Protein AF-A0AAE1JA81-F1 (afdb_monomer_lite)

Foldseek 3Di:
DDDVVVVVVVVVVVVVVVPPPPPDPPDFFEDEDEPPDPDQLLRDQLVRGQEYEYDEWEQDPPPRDTHDPPVCVVCVVCNLVNSCVNPVNHHYHYHYDDCPVQVVCVVVVHHRPPPD

InterPro domains:
  IPR001223 Glycoside hydrolase family 18, catalytic domain [PF00704] (30-96)
  IPR001223 Glycoside hydrolase family 18, catalytic domain [PS51910] (27-116)
  IPR017853 Glycoside hydrolase superfamily [SSF51445] (30-101)

Secondary structure (DSSP, 8-state):
---HHHHHHHHHHHHHHHH----------EEEEETT-SS-GGG--GGG-SEEEEEEEEE-TTT--EE--GGGHHHHHHHHHHHHHH-TT-EEEEEE--SHHHHHHHHTTPPPTT--

Organism: NCBI:txid499986

Sequence (116 aa):
MASPQSFLLFSVFLLYLHFHSSTSQIWIKAGYWDVSSETPIPDINSALFTHLICAFASVNSSTYEISIAKSNQQYFSIFTNIVKRKNPSIVTLLSVWNGQSETAQGILGKKGSFLR

Structure (mmCIF, N/CA/C/O backbone):
data_AF-A0AAE1JA81-F1
#
_entry.id   AF-A0AAE1JA81-F1
#
loop_
_atom_site.group_PDB
_atom_site.id
_atom_site.type_symbol
_atom_site.label_atom_id
_atom_site.label_alt_id
_atom_site.label_comp_id
_atom_site.label_asym_id
_atom_site.label_entity_id
_atom_site.label_seq_id
_atom_site.pdbx_PDB_ins_code
_atom_site.Cartn_x
_atom_site.Cartn_y
_atom_site.Cartn_z
_atom_site.occupancy
_atom_site.B_iso_or_equiv
_atom_site.auth_seq_id
_atom_site.auth_comp_id
_atom_site.auth_asym_id
_atom_site.auth_atom_id
_atom_site.pdbx_PDB_model_num
ATOM 1 N N . MET A 1 1 ? -11.306 1.099 60.975 1.00 62.38 1 MET A N 1
ATOM 2 C CA . MET A 1 1 ? -12.406 1.032 59.986 1.00 62.38 1 MET A CA 1
ATOM 3 C C . MET A 1 1 ? -12.100 2.066 58.914 1.00 62.38 1 MET A C 1
ATOM 5 O O . MET A 1 1 ? -11.953 3.228 59.267 1.00 62.38 1 MET A O 1
ATOM 9 N N . ALA A 1 2 ? -11.870 1.660 57.663 1.00 58.38 2 ALA A N 1
ATOM 10 C CA . ALA A 1 2 ? -11.556 2.609 56.590 1.00 58.38 2 ALA A CA 1
ATOM 11 C C . ALA A 1 2 ? -12.792 3.463 56.259 1.00 58.38 2 ALA A C 1
ATOM 13 O O . ALA A 1 2 ? -13.913 2.951 56.268 1.00 58.38 2 ALA A O 1
ATOM 14 N N . SER A 1 3 ? -12.600 4.764 56.024 1.00 77.38 3 SER A N 1
ATOM 15 C CA . SER A 1 3 ? -13.707 5.684 55.747 1.00 77.38 3 SER A CA 1
ATOM 16 C C . SER A 1 3 ? -14.311 5.413 54.358 1.00 77.38 3 SER A C 1
ATOM 18 O O . SER A 1 3 ? -13.587 5.022 53.437 1.00 77.38 3 SER A O 1
ATOM 20 N N . PRO A 1 4 ? -15.621 5.640 54.155 1.00 78.56 4 PRO A N 1
ATOM 21 C CA . PRO A 1 4 ? -16.288 5.396 52.870 1.00 78.56 4 PRO A CA 1
ATOM 22 C C . PRO A 1 4 ? -15.692 6.202 51.698 1.00 78.56 4 PRO A C 1
ATOM 24 O O . PRO A 1 4 ? -15.730 5.746 50.557 1.00 78.56 4 PRO A O 1
ATOM 27 N N . GLN A 1 5 ? -15.057 7.350 51.967 1.00 85.31 5 GLN A N 1
ATOM 28 C CA . GLN A 1 5 ? -14.296 8.109 50.963 1.00 85.31 5 GLN A CA 1
ATOM 29 C C . GLN A 1 5 ? -13.078 7.344 50.430 1.00 85.31 5 GLN A C 1
ATOM 31 O O . GLN A 1 5 ? -12.790 7.406 49.236 1.00 85.31 5 GLN A O 1
ATOM 36 N N . SER A 1 6 ? -12.378 6.602 51.291 1.00 82.38 6 SER A N 1
ATOM 37 C CA . SER A 1 6 ? -11.208 5.815 50.893 1.00 82.38 6 SER A CA 1
ATOM 38 C C . SER A 1 6 ? -11.602 4.658 49.964 1.00 82.38 6 SER A C 1
ATOM 40 O O . SER A 1 6 ? -10.913 4.403 48.978 1.00 82.38 6 SER A O 1
ATOM 42 N N . PHE A 1 7 ? -12.763 4.035 50.199 1.00 83.94 7 PHE A N 1
ATOM 43 C CA . PHE A 1 7 ? -13.319 3.002 49.315 1.00 83.94 7 PHE A CA 1
ATOM 44 C C . PHE A 1 7 ? -13.736 3.544 47.942 1.00 83.94 7 PHE A C 1
ATOM 46 O O . PHE A 1 7 ? -13.492 2.888 46.931 1.00 83.94 7 PHE A O 1
ATOM 53 N N . LEU A 1 8 ? -14.330 4.741 47.887 1.00 88.25 8 LEU A N 1
ATOM 54 C CA . LEU A 1 8 ? -14.705 5.385 46.623 1.00 88.25 8 LEU A CA 1
ATOM 55 C C . LEU A 1 8 ? -13.477 5.733 45.778 1.00 88.25 8 LEU A C 1
ATOM 57 O O . LEU A 1 8 ? -13.444 5.415 44.593 1.00 88.25 8 LEU A O 1
ATOM 61 N N . LEU A 1 9 ? -12.450 6.326 46.392 1.00 88.44 9 LEU A N 1
ATOM 62 C CA . LEU A 1 9 ? -11.190 6.642 45.713 1.00 88.44 9 LEU A CA 1
ATOM 63 C C . LEU A 1 9 ? -10.506 5.384 45.175 1.00 88.44 9 LEU A C 1
ATOM 65 O O . LEU A 1 9 ? -10.044 5.370 44.036 1.00 88.44 9 LEU A O 1
ATOM 69 N N . PHE A 1 10 ? -10.496 4.312 45.967 1.00 85.00 10 PHE A N 1
ATOM 70 C CA . PHE A 1 10 ? -9.947 3.029 45.548 1.00 85.00 10 PHE A CA 1
ATOM 71 C C . PHE A 1 10 ? -10.740 2.418 44.382 1.00 85.00 10 PHE A C 1
ATOM 73 O O . PHE A 1 10 ? -10.145 1.961 43.412 1.00 85.00 10 PHE A O 1
ATOM 80 N N . SER A 1 11 ? -12.074 2.481 44.419 1.00 84.44 11 SER A N 1
ATOM 81 C CA . SER A 1 11 ? -12.939 2.017 43.325 1.00 84.44 11 SER A CA 1
ATOM 82 C C . SER A 1 11 ? -12.696 2.795 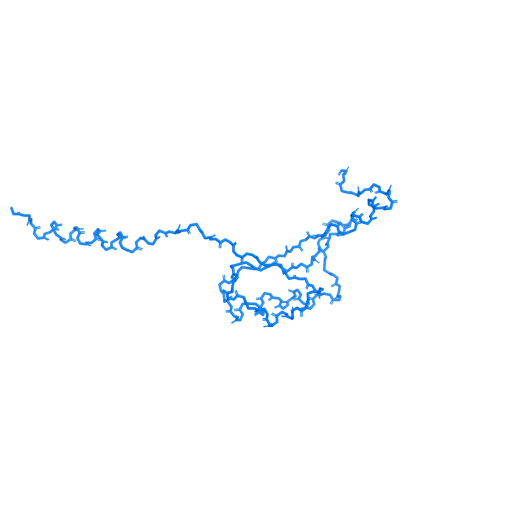42.027 1.00 84.44 11 SER A C 1
ATOM 84 O O . SER A 1 11 ? -12.513 2.195 40.970 1.00 84.44 11 SER A O 1
ATOM 86 N N . VAL A 1 12 ? -12.599 4.126 42.101 1.00 88.50 12 VAL A N 1
ATOM 87 C CA . VAL A 1 12 ? -12.281 4.978 40.942 1.00 88.50 12 VAL A CA 1
ATOM 88 C C . VAL A 1 12 ? -10.892 4.662 40.382 1.00 88.50 12 VAL A C 1
ATOM 90 O O . VAL A 1 12 ? -10.726 4.593 39.167 1.00 88.50 12 VAL A O 1
ATOM 93 N N . PHE A 1 13 ? -9.905 4.411 41.244 1.00 85.19 13 PHE A N 1
ATOM 94 C CA . PHE A 1 13 ? -8.562 4.007 40.830 1.00 85.19 13 PHE A CA 1
ATOM 95 C C . PHE A 1 13 ? -8.551 2.642 40.122 1.00 85.19 13 PHE A C 1
ATOM 97 O O . PHE A 1 13 ? -7.924 2.498 39.074 1.00 85.19 13 PHE A O 1
ATOM 104 N N . LEU A 1 14 ? -9.292 1.656 40.634 1.00 82.50 14 LEU A N 1
ATOM 105 C CA . LEU A 1 14 ? -9.437 0.350 39.984 1.00 82.50 14 LEU A CA 1
ATOM 106 C C . LEU A 1 14 ? -10.171 0.448 38.641 1.00 82.50 14 LEU A C 1
ATOM 108 O O . LEU A 1 14 ? -9.775 -0.208 37.680 1.00 82.50 14 LEU A O 1
ATOM 112 N N . LEU A 1 15 ? -11.200 1.294 38.545 1.00 82.75 15 LEU A N 1
ATOM 113 C CA . LEU A 1 15 ? -11.882 1.585 37.283 1.00 82.75 15 LEU A CA 1
ATOM 114 C C . LEU A 1 15 ? -10.931 2.250 36.282 1.00 82.75 15 LEU A C 1
ATOM 116 O O . LEU A 1 15 ? -10.923 1.875 35.114 1.00 82.75 15 LEU A O 1
ATOM 120 N N . TYR A 1 16 ? -10.083 3.177 36.732 1.00 80.44 16 TYR A N 1
ATOM 121 C CA . TYR A 1 16 ? -9.069 3.807 35.889 1.00 80.44 16 TYR A CA 1
ATOM 122 C C . TYR A 1 16 ? -8.052 2.788 35.358 1.00 80.44 16 TYR A C 1
ATOM 124 O O . TYR A 1 16 ? -7.741 2.797 34.171 1.00 80.44 16 TYR A O 1
ATOM 132 N N . LEU A 1 17 ? -7.597 1.855 36.201 1.00 73.25 17 LEU A N 1
ATOM 133 C CA . LEU A 1 17 ? -6.718 0.756 35.789 1.00 73.25 17 LEU A CA 1
ATOM 134 C C . LEU A 1 17 ? -7.399 -0.216 34.813 1.00 73.25 17 LEU A C 1
ATOM 136 O O . LEU A 1 17 ? -6.756 -0.674 33.875 1.00 73.25 17 LEU A O 1
ATOM 140 N N . HIS A 1 18 ? -8.693 -0.499 34.989 1.00 68.38 18 HIS A N 1
ATOM 141 C CA . HIS A 1 18 ? -9.471 -1.320 34.054 1.00 68.38 18 HIS A CA 1
ATOM 142 C C . HIS A 1 18 ? -9.703 -0.635 32.700 1.00 68.38 18 HIS A C 1
ATOM 144 O O . HIS A 1 18 ? -9.743 -1.312 31.674 1.00 68.38 18 HIS A O 1
ATOM 150 N N . PHE A 1 19 ? -9.852 0.692 32.687 1.00 61.19 19 PHE A N 1
ATOM 151 C CA . PHE A 1 19 ? -9.997 1.486 31.463 1.00 61.19 19 PHE A CA 1
ATOM 152 C C . PHE A 1 19 ? -8.666 1.832 30.799 1.00 61.19 19 PHE A C 1
ATOM 154 O O . PHE A 1 19 ? -8.650 2.197 29.620 1.00 61.19 19 PHE A O 1
ATOM 161 N N . HIS A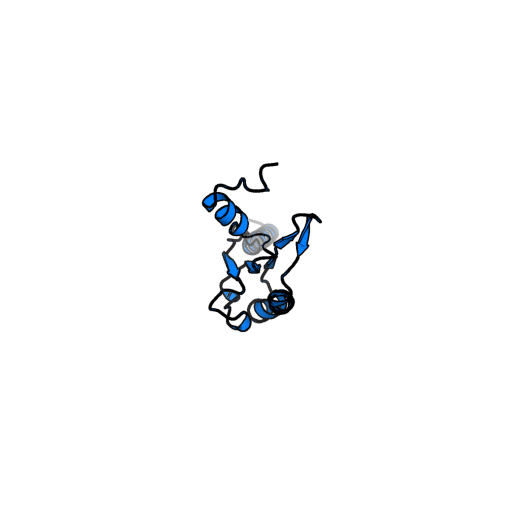 1 20 ? -7.548 1.687 31.510 1.00 58.84 20 HIS A N 1
ATOM 162 C CA . HIS A 1 20 ? -6.222 1.812 30.935 1.00 58.84 20 HIS A CA 1
ATOM 163 C C . HIS A 1 20 ? -5.934 0.578 30.075 1.00 58.84 20 HIS A C 1
ATOM 165 O O . HIS A 1 20 ? -5.272 -0.374 30.485 1.00 58.84 20 HIS A O 1
ATOM 171 N N . SER A 1 21 ? -6.472 0.589 28.855 1.00 56.56 21 SER A N 1
ATOM 172 C CA . SER A 1 21 ? -6.106 -0.362 27.815 1.00 56.56 21 SER A CA 1
ATOM 173 C C . SER A 1 21 ? -4.604 -0.247 27.595 1.00 56.56 21 SER A C 1
ATOM 175 O O . SER A 1 21 ? -4.132 0.716 26.994 1.00 56.56 21 SER A O 1
ATOM 177 N N . SER A 1 22 ? -3.845 -1.218 28.101 1.00 58.53 22 SER A N 1
ATOM 178 C CA . SER A 1 22 ? -2.457 -1.413 27.705 1.00 58.53 22 SER A CA 1
ATOM 179 C C . SER A 1 22 ? -2.446 -1.514 26.187 1.00 58.53 22 SER A C 1
ATOM 181 O O . SER A 1 22 ? -2.955 -2.485 25.622 1.00 58.53 22 SER A O 1
ATOM 183 N N . THR A 1 23 ? -1.920 -0.491 25.517 1.00 60.41 23 THR A N 1
ATOM 184 C CA . THR A 1 23 ? -1.670 -0.528 24.083 1.00 60.41 23 THR A CA 1
ATOM 185 C C . THR A 1 23 ? -0.583 -1.573 23.861 1.00 60.41 23 THR A C 1
ATOM 187 O O . THR A 1 23 ? 0.612 -1.293 23.891 1.00 60.41 23 THR A O 1
ATOM 190 N N . SER A 1 24 ? -1.004 -2.833 23.715 1.00 61.47 24 SER A N 1
ATOM 191 C CA . SER A 1 24 ? -0.161 -3.893 23.170 1.00 61.47 24 SER A CA 1
ATOM 192 C C . SER A 1 24 ? 0.509 -3.334 21.917 1.00 61.47 24 SER A C 1
ATOM 194 O O . SER A 1 24 ? -0.159 -2.628 21.153 1.00 61.47 24 SER A O 1
ATOM 196 N N . GLN A 1 25 ? 1.813 -3.584 21.730 1.00 60.06 25 GLN A N 1
ATOM 197 C CA . GLN A 1 25 ? 2.514 -3.141 20.523 1.00 60.06 25 GLN A CA 1
ATOM 198 C C . GLN A 1 25 ? 1.652 -3.509 19.319 1.00 60.06 25 GLN A C 1
ATOM 200 O O . GLN A 1 25 ? 1.334 -4.681 19.131 1.00 60.06 25 GLN A O 1
ATOM 205 N N . ILE A 1 26 ? 1.181 -2.510 18.570 1.00 71.94 26 ILE A N 1
ATOM 206 C CA . ILE A 1 26 ? 0.228 -2.746 17.489 1.00 71.94 26 ILE A CA 1
ATOM 207 C C . ILE A 1 26 ? 0.987 -3.519 16.415 1.00 71.94 26 ILE A C 1
ATOM 209 O O . ILE A 1 26 ? 1.783 -2.948 15.672 1.00 71.94 26 ILE A O 1
ATOM 213 N N . TRP A 1 27 ? 0.777 -4.833 16.369 1.00 85.94 27 TRP A N 1
ATOM 214 C CA . TRP A 1 27 ? 1.414 -5.697 15.387 1.00 85.94 27 TRP A CA 1
ATOM 215 C C . TRP A 1 27 ? 1.031 -5.212 13.991 1.00 85.94 27 TRP A C 1
ATOM 217 O O . TRP A 1 27 ? -0.150 -5.146 13.631 1.00 85.94 27 TRP A O 1
ATOM 227 N N . ILE A 1 28 ? 2.039 -4.867 13.194 1.00 93.44 28 ILE A N 1
ATOM 228 C CA . ILE A 1 28 ? 1.827 -4.487 11.804 1.00 93.44 28 ILE A CA 1
ATOM 229 C C . ILE A 1 28 ? 1.613 -5.767 10.998 1.00 93.44 28 ILE A C 1
ATOM 231 O O . ILE A 1 28 ? 2.522 -6.575 10.832 1.00 93.44 28 ILE A O 1
ATOM 235 N N . LYS A 1 29 ? 0.397 -5.940 10.481 1.00 95.50 29 LYS A N 1
ATOM 236 C CA . LYS A 1 29 ? 0.050 -6.977 9.509 1.00 95.50 29 LYS A CA 1
ATOM 237 C C . LYS A 1 29 ? 0.012 -6.303 8.147 1.00 95.50 29 LYS A C 1
ATOM 239 O O . LYS A 1 29 ? -1.023 -5.749 7.770 1.00 95.50 29 LYS A O 1
ATOM 244 N N . ALA A 1 30 ? 1.161 -6.262 7.479 1.00 96.38 30 ALA A N 1
ATOM 245 C CA . ALA A 1 30 ? 1.312 -5.633 6.174 1.00 96.38 30 ALA A CA 1
ATOM 246 C C . ALA A 1 30 ? 1.169 -6.658 5.043 1.00 96.38 30 ALA A C 1
ATOM 248 O O . ALA A 1 30 ? 1.685 -7.768 5.142 1.00 96.38 30 ALA A O 1
ATOM 249 N N . GLY A 1 31 ? 0.493 -6.269 3.965 1.00 96.06 31 GLY A N 1
ATOM 250 C CA . GLY A 1 31 ? 0.437 -7.027 2.716 1.00 96.06 31 GLY A CA 1
ATOM 251 C C . GLY A 1 31 ? 0.829 -6.155 1.528 1.00 96.06 31 GLY A C 1
ATOM 252 O O . GLY A 1 31 ? 0.511 -4.965 1.506 1.00 96.06 31 GLY A O 1
ATOM 253 N N . TYR A 1 32 ? 1.507 -6.744 0.546 1.00 95.69 32 TYR A N 1
ATOM 254 C CA . TYR A 1 32 ? 1.793 -6.103 -0.735 1.00 95.69 32 TYR A CA 1
ATOM 255 C C . TYR A 1 32 ? 0.734 -6.483 -1.762 1.00 95.69 32 TYR A C 1
ATOM 257 O O . TYR A 1 32 ? 0.310 -7.636 -1.831 1.00 95.69 32 TYR A O 1
ATOM 265 N N . TRP A 1 33 ? 0.348 -5.516 -2.582 1.00 96.88 33 TRP A N 1
ATOM 266 C CA . TRP A 1 33 ? -0.458 -5.739 -3.768 1.00 96.88 33 TRP A CA 1
ATOM 267 C C . TRP A 1 33 ? 0.213 -5.059 -4.958 1.00 96.88 33 TRP A C 1
ATOM 269 O O . TRP A 1 33 ? 0.513 -3.869 -4.897 1.00 96.88 33 TRP A O 1
ATOM 279 N N . ASP A 1 34 ? 0.447 -5.821 -6.020 1.00 92.75 34 ASP A N 1
ATOM 280 C CA . ASP A 1 34 ? 0.962 -5.340 -7.303 1.00 92.75 34 ASP A CA 1
ATOM 281 C C . ASP A 1 34 ? -0.054 -5.651 -8.407 1.00 92.75 34 ASP A C 1
ATOM 283 O O . ASP A 1 34 ? -0.870 -6.560 -8.269 1.00 92.75 34 ASP A O 1
ATOM 287 N N . VAL A 1 35 ? 0.016 -4.922 -9.518 1.00 89.12 35 VAL A N 1
ATOM 288 C CA . VAL A 1 35 ? -0.850 -5.108 -10.694 1.00 89.12 35 VAL A CA 1
ATOM 289 C C . VAL A 1 35 ? -0.718 -6.517 -11.282 1.00 89.12 35 VAL A C 1
ATOM 291 O O . VAL A 1 35 ? -1.663 -7.024 -11.879 1.00 89.12 35 VAL A O 1
ATOM 294 N N . SER A 1 36 ? 0.423 -7.171 -11.067 1.00 88.75 36 SER A N 1
ATOM 295 C CA . SER A 1 36 ? 0.673 -8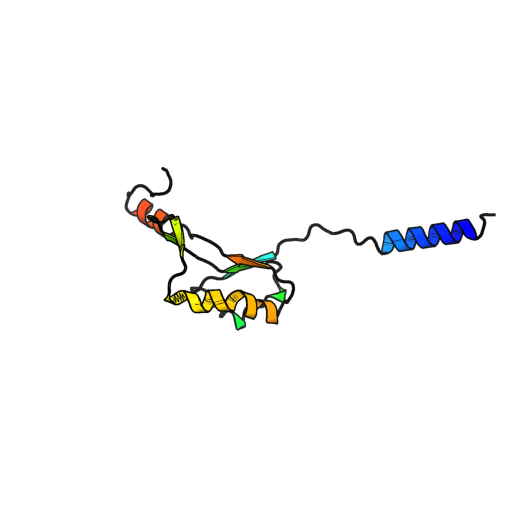.564 -11.454 1.00 88.75 36 SER A CA 1
ATOM 296 C C . SER A 1 36 ? -0.014 -9.593 -10.538 1.00 88.75 36 SER A C 1
ATOM 298 O O . SER A 1 36 ? 0.092 -10.791 -10.784 1.00 88.75 36 SER A O 1
ATOM 300 N N . SER A 1 37 ? -0.661 -9.158 -9.451 1.00 88.62 37 SER A N 1
ATOM 301 C CA . SER A 1 37 ? -1.325 -10.045 -8.493 1.00 88.62 37 SER A CA 1
ATOM 302 C 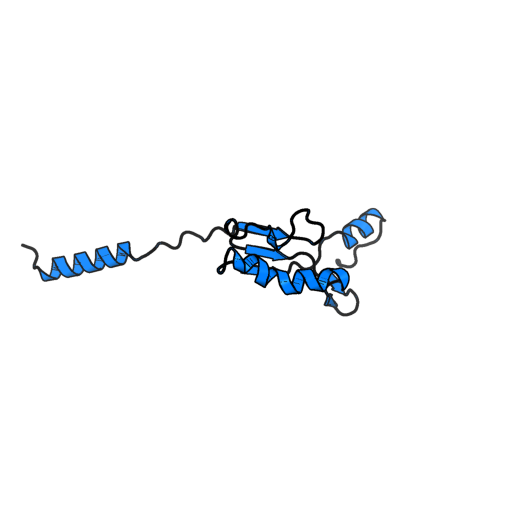C . SER A 1 37 ? -2.542 -10.730 -9.111 1.00 88.62 37 SER A C 1
ATOM 304 O O . SER A 1 37 ? -3.373 -10.094 -9.754 1.00 88.62 37 SER A O 1
ATOM 306 N N . GLU A 1 38 ? -2.703 -12.020 -8.820 1.00 89.94 38 GLU A N 1
ATOM 307 C CA . GLU A 1 38 ? -3.882 -12.805 -9.207 1.00 89.94 38 GLU A CA 1
ATOM 308 C C . GLU A 1 38 ? -5.164 -12.363 -8.479 1.00 89.94 38 GLU A C 1
ATOM 310 O O . GLU A 1 38 ? -6.261 -12.752 -8.870 1.00 89.94 38 GLU A O 1
ATOM 315 N N . THR A 1 39 ? -5.048 -11.561 -7.412 1.00 92.00 39 THR A N 1
ATOM 316 C CA . THR A 1 39 ? -6.193 -11.088 -6.623 1.00 92.00 39 THR A CA 1
ATOM 317 C C . THR A 1 39 ? -6.592 -9.669 -7.038 1.00 92.00 39 THR A C 1
ATOM 319 O O . THR A 1 39 ? -5.833 -8.725 -6.789 1.00 92.00 39 THR A O 1
ATOM 322 N N . PRO A 1 40 ? -7.796 -9.460 -7.601 1.00 94.31 40 PRO A N 1
ATOM 323 C CA . PRO A 1 40 ? -8.320 -8.125 -7.868 1.00 94.31 40 PRO A CA 1
ATOM 324 C C . PRO A 1 40 ? -8.466 -7.295 -6.583 1.00 94.31 40 PRO A C 1
ATOM 326 O O . PRO A 1 40 ? -8.836 -7.818 -5.532 1.00 94.31 40 PRO A O 1
ATOM 329 N N . ILE A 1 41 ? -8.255 -5.974 -6.663 1.00 96.31 41 ILE A N 1
ATOM 330 C CA . ILE A 1 41 ? -8.347 -5.064 -5.498 1.00 96.31 41 ILE A CA 1
ATOM 331 C C . ILE A 1 41 ? -9.664 -5.227 -4.705 1.00 96.31 41 ILE A C 1
ATOM 333 O O . ILE A 1 41 ? -9.604 -5.274 -3.474 1.00 96.31 41 ILE A O 1
ATOM 337 N N . PRO A 1 42 ? -10.855 -5.333 -5.340 1.00 96.12 42 PRO A N 1
ATOM 338 C CA . PRO A 1 42 ? -12.114 -5.511 -4.610 1.00 96.12 42 PRO A CA 1
ATOM 339 C C . PRO A 1 42 ? -12.181 -6.795 -3.781 1.00 96.12 42 PRO A C 1
ATOM 341 O O . PRO A 1 42 ? -12.874 -6.830 -2.759 1.00 96.12 42 PRO A O 1
ATOM 344 N N . ASP A 1 43 ? -11.441 -7.827 -4.177 1.00 96.69 43 ASP A N 1
ATOM 345 C CA . ASP A 1 43 ? -11.492 -9.148 -3.558 1.00 96.69 43 ASP A CA 1
ATOM 346 C C . ASP A 1 43 ? -10.556 -9.258 -2.352 1.00 96.69 43 ASP A C 1
ATOM 348 O O . ASP A 1 43 ? -10.785 -10.095 -1.477 1.00 96.69 43 ASP A O 1
ATOM 352 N N . ILE A 1 44 ? -9.599 -8.333 -2.207 1.00 97.12 44 ILE A N 1
ATOM 353 C CA . ILE A 1 44 ? -8.706 -8.253 -1.047 1.00 97.12 44 ILE A CA 1
ATOM 354 C C . ILE A 1 44 ? -9.528 -8.193 0.248 1.00 97.12 44 ILE A C 1
ATOM 356 O O . ILE A 1 44 ? -10.333 -7.282 0.470 1.00 97.12 44 ILE A O 1
ATOM 360 N N . ASN A 1 45 ? -9.306 -9.156 1.143 1.00 97.12 45 ASN A N 1
ATOM 361 C CA . ASN A 1 45 ? -9.874 -9.128 2.486 1.00 97.12 45 ASN A CA 1
ATOM 362 C C . ASN A 1 45 ? -9.025 -8.232 3.402 1.00 97.12 45 ASN A C 1
ATOM 364 O O . ASN A 1 45 ? -8.176 -8.704 4.160 1.00 97.12 45 ASN A O 1
ATOM 368 N N . SER A 1 46 ? -9.250 -6.918 3.327 1.00 97.44 46 SER A N 1
ATOM 369 C CA . SER A 1 46 ? -8.479 -5.925 4.085 1.00 97.44 46 SER A CA 1
ATOM 370 C C . SER A 1 46 ? -8.667 -6.010 5.607 1.00 97.44 46 SER A C 1
ATOM 372 O O . SER A 1 46 ? -7.862 -5.443 6.341 1.00 97.44 46 SER A O 1
ATOM 374 N N . ALA A 1 47 ? -9.655 -6.759 6.110 1.00 96.31 47 ALA A N 1
ATOM 375 C CA . ALA A 1 47 ? -9.824 -7.003 7.546 1.00 96.31 47 ALA A CA 1
ATOM 376 C C . ALA A 1 47 ? -8.682 -7.841 8.157 1.00 96.31 47 ALA A C 1
ATOM 378 O O . ALA A 1 47 ? -8.481 -7.826 9.370 1.00 96.31 47 ALA A O 1
ATOM 379 N N . LEU A 1 48 ? -7.911 -8.555 7.329 1.00 96.44 48 LEU A N 1
ATOM 380 C CA . LEU A 1 48 ? -6.763 -9.353 7.774 1.00 96.44 48 LEU A CA 1
ATOM 381 C C . LEU A 1 48 ? -5.499 -8.512 8.018 1.00 96.44 48 LEU A C 1
ATOM 383 O O . LEU A 1 48 ? -4.542 -8.998 8.624 1.00 96.44 48 LEU A O 1
ATOM 387 N N . PHE A 1 49 ? -5.494 -7.257 7.568 1.00 97.25 49 PHE A N 1
ATOM 388 C CA . PHE A 1 49 ? -4.316 -6.399 7.526 1.00 97.25 49 PHE A CA 1
ATOM 389 C C . PHE A 1 49 ? -4.521 -5.127 8.346 1.00 97.25 49 PHE A C 1
ATOM 391 O O . PHE A 1 49 ? -5.625 -4.594 8.444 1.00 97.25 49 PHE A O 1
ATOM 398 N N . THR A 1 50 ? -3.429 -4.603 8.898 1.00 97.00 50 THR A N 1
ATOM 399 C CA . THR A 1 50 ? -3.392 -3.231 9.426 1.00 97.00 50 THR A CA 1
ATOM 400 C C . THR A 1 50 ? -2.837 -2.258 8.390 1.00 97.00 50 THR A C 1
ATOM 402 O O . THR A 1 50 ? -3.214 -1.087 8.392 1.00 97.00 50 THR A O 1
ATOM 405 N N . HIS A 1 51 ? -1.983 -2.749 7.485 1.00 98.00 51 HIS A N 1
ATOM 406 C CA . HIS A 1 51 ? -1.379 -1.974 6.408 1.00 98.00 51 HIS A CA 1
ATOM 407 C C . HIS A 1 51 ? -1.481 -2.727 5.079 1.00 98.00 51 HIS A C 1
ATOM 409 O O . HIS A 1 51 ? -1.235 -3.930 5.014 1.00 98.00 51 HIS A O 1
ATOM 415 N N . LEU A 1 52 ? -1.792 -2.017 4.000 1.00 98.19 52 LEU A N 1
ATOM 416 C CA . LEU A 1 52 ? -1.679 -2.545 2.642 1.00 98.19 52 LEU A CA 1
ATOM 417 C C . LEU A 1 52 ? -0.818 -1.622 1.788 1.00 98.19 52 LEU A C 1
ATOM 419 O O . LEU A 1 52 ? -0.961 -0.402 1.822 1.00 98.19 52 LEU A O 1
ATOM 423 N N . ILE A 1 53 ? 0.086 -2.217 1.024 1.00 97.75 53 ILE A N 1
ATOM 424 C CA . ILE A 1 53 ? 1.109 -1.511 0.266 1.00 97.75 53 ILE A CA 1
ATOM 425 C C . ILE A 1 53 ? 0.818 -1.720 -1.220 1.00 97.75 53 ILE A C 1
ATOM 427 O O . ILE A 1 53 ? 0.897 -2.843 -1.712 1.00 97.75 53 ILE A O 1
ATOM 431 N N . CYS A 1 54 ? 0.466 -0.644 -1.924 1.00 97.12 54 CYS A N 1
ATOM 432 C CA . CYS A 1 54 ? 0.254 -0.655 -3.369 1.00 97.12 54 CYS A CA 1
ATOM 433 C C . CYS A 1 54 ? 1.603 -0.500 -4.071 1.00 97.12 54 CYS A C 1
ATOM 435 O O . CYS A 1 54 ? 2.315 0.483 -3.852 1.00 97.12 54 CYS A O 1
ATOM 437 N N . ALA A 1 55 ? 1.952 -1.469 -4.900 1.00 93.94 55 ALA A N 1
ATOM 438 C CA . ALA A 1 55 ? 3.257 -1.619 -5.512 1.00 93.94 55 ALA A CA 1
ATOM 439 C C . ALA A 1 55 ? 3.124 -1.723 -7.045 1.00 93.94 55 ALA A C 1
ATOM 441 O O . ALA A 1 55 ? 2.090 -2.150 -7.541 1.00 93.94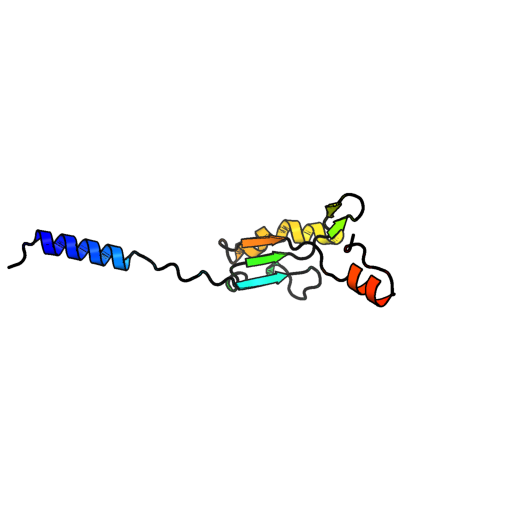 55 ALA A O 1
ATOM 442 N N . PHE A 1 56 ? 4.085 -1.283 -7.858 1.00 92.69 56 PHE A N 1
ATOM 443 C CA . PHE A 1 56 ? 5.186 -0.363 -7.548 1.00 92.69 56 PHE A CA 1
ATOM 444 C C . PHE A 1 56 ? 5.054 0.925 -8.372 1.00 92.69 56 PHE A C 1
ATOM 446 O O . PHE A 1 56 ? 4.796 0.884 -9.575 1.00 92.69 56 PHE A O 1
ATOM 453 N N . ALA A 1 57 ? 5.273 2.077 -7.741 1.00 93.06 57 ALA A N 1
ATOM 454 C CA . ALA A 1 57 ? 5.611 3.297 -8.466 1.00 93.06 57 ALA A CA 1
ATOM 455 C C . ALA A 1 57 ? 7.080 3.242 -8.914 1.00 93.06 57 ALA A C 1
ATOM 457 O O . ALA A 1 57 ? 7.902 2.557 -8.314 1.00 93.06 57 ALA A O 1
ATOM 458 N N . SER A 1 58 ? 7.421 3.963 -9.972 1.00 90.44 58 SER A N 1
ATOM 459 C CA . SER A 1 58 ? 8.778 4.057 -10.514 1.00 90.44 58 SER A CA 1
ATOM 460 C C . SER A 1 58 ? 9.387 5.420 -10.204 1.00 90.44 58 SER A C 1
ATOM 462 O O . SER A 1 58 ? 8.663 6.398 -10.048 1.00 90.44 58 SER A O 1
ATOM 464 N N . VAL A 1 59 ? 10.715 5.506 -10.165 1.00 88.31 59 VAL A N 1
ATOM 465 C CA . VAL A 1 59 ? 11.435 6.788 -10.131 1.00 88.31 59 VAL A CA 1
ATOM 466 C C . VAL A 1 59 ? 12.030 7.027 -11.509 1.00 88.31 59 VAL A C 1
ATOM 468 O O . VAL A 1 59 ? 12.708 6.156 -12.053 1.00 88.31 59 VAL A O 1
ATOM 471 N N . ASN A 1 60 ? 11.766 8.192 -12.091 1.00 84.88 60 ASN A N 1
ATOM 472 C CA . ASN A 1 60 ? 12.400 8.589 -13.338 1.00 84.88 60 ASN A CA 1
ATOM 473 C C . ASN A 1 60 ? 13.892 8.860 -13.082 1.00 84.88 60 ASN A C 1
ATOM 475 O O . ASN A 1 60 ? 14.234 9.705 -12.262 1.00 84.88 60 ASN A O 1
ATOM 479 N N . SER A 1 61 ? 14.787 8.172 -13.792 1.00 81.25 61 SER A N 1
ATOM 480 C CA . SER A 1 61 ? 16.237 8.291 -13.577 1.00 81.25 61 SER A CA 1
ATOM 481 C C . SER A 1 61 ? 16.833 9.643 -13.984 1.00 81.25 61 SER A C 1
ATOM 483 O O . SER A 1 61 ? 17.970 9.930 -13.627 1.00 81.25 61 SER A O 1
ATOM 485 N N . SER A 1 62 ? 16.110 10.445 -14.767 1.00 86.75 62 SER A N 1
ATOM 486 C CA . SER A 1 62 ? 16.560 11.755 -15.248 1.00 86.75 62 SER A CA 1
ATOM 487 C C . SER A 1 62 ? 15.956 12.909 -14.452 1.00 86.75 62 SER A C 1
ATOM 489 O O . SER A 1 62 ? 16.660 13.873 -14.174 1.00 86.75 62 SER A O 1
ATOM 491 N N . THR A 1 63 ? 14.671 12.827 -14.091 1.00 90.75 63 THR A N 1
ATOM 492 C CA . THR A 1 63 ? 13.979 13.893 -13.341 1.00 90.75 63 THR A CA 1
ATOM 493 C C . THR A 1 63 ? 13.927 13.641 -11.836 1.00 90.75 63 THR A C 1
ATOM 495 O O . THR A 1 63 ? 13.628 14.562 -11.086 1.00 90.75 63 THR A O 1
ATOM 498 N N . TYR A 1 64 ? 14.228 12.417 -11.384 1.00 87.50 64 TYR A N 1
ATOM 499 C CA . TYR A 1 64 ? 14.102 11.964 -9.990 1.00 87.50 64 TYR A CA 1
ATOM 500 C C . TYR A 1 64 ? 12.675 12.043 -9.428 1.00 87.50 64 TYR A C 1
ATOM 502 O O . TYR A 1 64 ? 12.459 11.947 -8.221 1.00 87.50 64 TYR A O 1
ATOM 510 N N . GLU A 1 65 ? 11.683 12.168 -10.307 1.00 92.75 65 GLU A N 1
ATOM 511 C CA . GLU A 1 65 ? 10.276 12.212 -9.931 1.00 92.75 65 GLU A CA 1
ATOM 512 C C . GLU A 1 65 ? 9.684 10.807 -9.807 1.00 92.75 65 GLU A C 1
ATOM 514 O O . GLU A 1 65 ? 10.006 9.891 -10.573 1.00 92.75 65 GLU A O 1
ATOM 519 N N . ILE A 1 66 ? 8.756 10.655 -8.862 1.00 92.06 66 ILE A N 1
ATOM 520 C CA . ILE A 1 66 ? 7.941 9.450 -8.733 1.00 92.06 66 ILE A CA 1
ATOM 521 C C . ILE A 1 66 ? 6.878 9.467 -9.831 1.00 92.06 66 ILE A C 1
ATOM 523 O O . ILE A 1 66 ? 6.143 10.437 -10.001 1.00 92.06 66 ILE A O 1
ATOM 527 N N . SER A 1 67 ? 6.768 8.364 -10.558 1.00 91.25 67 SER A N 1
ATOM 528 C CA . SER A 1 67 ? 5.812 8.176 -11.641 1.00 91.25 67 SER A CA 1
ATOM 529 C C . SER A 1 67 ? 5.111 6.829 -11.517 1.00 91.25 67 SER A C 1
ATOM 531 O O . SER A 1 67 ? 5.663 5.849 -11.019 1.00 91.25 67 SER A O 1
ATOM 533 N N . ILE A 1 68 ? 3.868 6.772 -11.980 1.00 92.06 68 ILE A N 1
ATOM 534 C CA . ILE A 1 68 ? 3.103 5.532 -12.110 1.00 92.06 68 ILE A CA 1
ATOM 535 C C . ILE A 1 68 ? 2.874 5.327 -13.603 1.00 92.06 68 ILE A C 1
ATOM 537 O O . ILE A 1 68 ? 2.508 6.267 -14.311 1.00 92.06 68 ILE A O 1
ATOM 541 N N . ALA A 1 69 ? 3.106 4.109 -14.097 1.00 90.19 69 ALA A N 1
ATOM 542 C CA . ALA A 1 69 ? 2.832 3.784 -15.492 1.00 90.19 69 ALA A CA 1
ATOM 543 C C . ALA A 1 69 ? 1.363 4.091 -15.822 1.00 90.19 69 ALA A C 1
ATOM 545 O O . ALA A 1 69 ? 0.470 3.751 -15.045 1.00 90.19 69 ALA A O 1
ATOM 546 N N . LYS A 1 70 ? 1.094 4.701 -16.984 1.00 92.25 70 LYS A N 1
ATOM 547 C CA . LYS A 1 70 ? -0.278 5.069 -17.387 1.00 92.25 70 LYS A CA 1
ATOM 548 C C . LYS A 1 70 ? -1.243 3.879 -17.348 1.00 92.25 70 LYS A C 1
ATOM 550 O O . LYS A 1 70 ? -2.377 4.041 -16.916 1.00 92.25 70 LYS A O 1
ATOM 555 N N . SER A 1 71 ? -0.774 2.686 -17.724 1.00 92.44 71 SER A N 1
ATOM 556 C CA . SER A 1 71 ? -1.539 1.431 -17.644 1.00 92.44 71 SER A CA 1
ATOM 557 C C . SER A 1 71 ? -1.994 1.081 -16.225 1.00 92.44 71 SER A C 1
ATOM 559 O O . SER A 1 71 ? -3.000 0.401 -16.052 1.00 92.44 71 SER A O 1
ATOM 561 N N . ASN A 1 72 ? -1.272 1.558 -15.209 1.00 93.44 72 ASN A N 1
ATOM 562 C CA . ASN A 1 72 ? -1.476 1.192 -13.812 1.00 93.44 72 ASN A CA 1
ATOM 563 C C . ASN A 1 72 ? -2.181 2.302 -13.015 1.00 93.44 72 ASN A C 1
ATOM 565 O O . ASN A 1 72 ? -2.635 2.069 -11.896 1.00 93.44 72 ASN A O 1
ATOM 569 N N . GLN A 1 73 ? -2.312 3.505 -13.584 1.00 93.88 73 GLN A N 1
ATOM 570 C CA . GLN A 1 73 ? -2.810 4.695 -12.890 1.00 93.88 73 GLN A CA 1
ATOM 571 C C . GLN A 1 73 ? -4.216 4.505 -12.299 1.00 93.88 73 GLN A C 1
ATOM 573 O O . GLN A 1 73 ? -4.482 4.977 -11.194 1.00 93.88 73 GLN A O 1
ATOM 578 N N . GLN A 1 74 ? -5.100 3.782 -12.997 1.00 95.38 74 GLN A N 1
ATOM 579 C CA . GLN A 1 74 ? -6.447 3.492 -12.502 1.00 95.38 74 GLN A CA 1
ATOM 580 C C . GLN A 1 74 ? -6.426 2.621 -11.240 1.00 95.38 74 GLN A C 1
ATOM 582 O O . GLN A 1 74 ? -7.184 2.884 -10.314 1.00 95.38 74 GLN A O 1
ATOM 587 N N . TYR A 1 75 ? -5.557 1.610 -11.169 1.00 95.56 75 TYR A N 1
ATOM 588 C CA . TYR A 1 75 ? -5.467 0.741 -9.994 1.00 95.56 75 TYR A CA 1
ATOM 589 C C . TYR A 1 75 ? -5.004 1.520 -8.763 1.00 95.56 75 TYR A C 1
ATOM 591 O O . TYR A 1 75 ? -5.605 1.413 -7.697 1.00 95.56 75 TYR A O 1
ATOM 599 N N . PHE A 1 76 ? -3.990 2.367 -8.933 1.00 95.94 76 PHE A N 1
ATOM 600 C CA . PHE A 1 76 ? -3.421 3.162 -7.847 1.00 95.94 76 PHE A CA 1
ATOM 601 C C . PHE A 1 76 ? -4.406 4.227 -7.350 1.00 95.94 76 PHE A C 1
ATOM 603 O O . PHE A 1 76 ? -4.493 4.459 -6.147 1.00 95.94 76 PHE A O 1
ATOM 610 N N . SER A 1 77 ? -5.190 4.841 -8.247 1.00 96.31 77 SER A N 1
ATOM 611 C CA . SER A 1 77 ? -6.168 5.866 -7.861 1.00 96.31 77 SER A CA 1
ATOM 612 C C . SER A 1 77 ? -7.352 5.301 -7.071 1.00 96.31 77 SER A C 1
ATOM 614 O O . SER A 1 77 ? -7.895 5.992 -6.208 1.00 96.31 77 SER A O 1
ATOM 616 N N . ILE A 1 78 ? -7.745 4.047 -7.323 1.00 97.19 78 ILE A N 1
ATOM 617 C CA . ILE A 1 78 ? -8.870 3.411 -6.623 1.00 97.19 78 ILE A CA 1
ATOM 618 C C . ILE A 1 78 ? -8.444 2.599 -5.397 1.00 97.19 78 ILE A C 1
ATOM 620 O O . ILE A 1 78 ? -9.282 2.374 -4.523 1.00 97.19 78 ILE A O 1
ATOM 624 N N . PHE A 1 79 ? -7.178 2.173 -5.308 1.00 98.12 79 PHE A N 1
ATOM 625 C CA . PHE A 1 79 ? -6.691 1.201 -4.323 1.00 98.12 79 PHE A CA 1
ATOM 626 C C . PHE A 1 79 ? -7.165 1.497 -2.898 1.00 98.12 79 PHE A C 1
ATOM 628 O O . PHE A 1 79 ? -7.900 0.703 -2.309 1.00 98.12 79 PHE A O 1
ATOM 635 N N . THR A 1 80 ? -6.820 2.677 -2.374 1.00 98.25 80 THR A N 1
ATOM 636 C CA . THR A 1 80 ? -7.154 3.082 -1.004 1.00 98.25 80 THR A CA 1
ATOM 637 C C . THR A 1 80 ? -8.654 3.104 -0.750 1.00 98.25 80 THR A C 1
ATOM 639 O O . THR A 1 80 ? -9.111 2.598 0.274 1.00 98.25 80 THR A O 1
ATOM 642 N N . ASN A 1 81 ? -9.436 3.643 -1.686 1.00 98.31 81 ASN A N 1
ATOM 643 C CA . ASN A 1 81 ? -10.887 3.706 -1.540 1.00 98.31 81 ASN A CA 1
ATOM 644 C C . ASN A 1 81 ? -11.520 2.315 -1.518 1.00 98.31 81 ASN A C 1
ATOM 646 O O . ASN A 1 81 ? -12.453 2.092 -0.753 1.00 98.31 81 ASN A O 1
ATOM 650 N N . ILE A 1 82 ? -11.025 1.378 -2.329 1.00 98.12 82 ILE A N 1
ATOM 651 C CA . ILE A 1 82 ? -11.569 0.020 -2.384 1.00 98.12 82 ILE A CA 1
ATOM 652 C C . ILE A 1 82 ? -11.236 -0.762 -1.113 1.00 98.12 82 ILE A C 1
ATOM 654 O O . ILE A 1 82 ? -12.147 -1.304 -0.487 1.00 98.12 82 ILE A O 1
ATOM 658 N N . VAL A 1 83 ? -9.970 -0.789 -0.684 1.00 98.06 83 VAL A N 1
ATOM 659 C CA . VAL A 1 83 ? -9.573 -1.583 0.494 1.00 98.06 83 VAL A CA 1
ATOM 660 C C . VAL A 1 83 ? -10.192 -1.044 1.786 1.00 98.06 83 VAL A C 1
ATOM 662 O O . VAL A 1 83 ? -10.516 -1.824 2.685 1.00 98.06 83 VAL A O 1
ATOM 665 N N . LYS A 1 84 ? -10.464 0.266 1.859 1.00 98.19 84 LYS A N 1
ATOM 666 C CA . LYS A 1 84 ? -11.169 0.877 2.993 1.00 98.19 84 LYS A CA 1
ATOM 667 C C . LYS A 1 84 ? -12.634 0.467 3.120 1.00 98.19 84 LYS A C 1
ATOM 669 O O . LYS A 1 84 ? -13.178 0.563 4.214 1.00 98.19 84 LYS A O 1
ATOM 674 N N . ARG A 1 85 ? -13.276 -0.046 2.062 1.00 97.62 85 ARG A N 1
ATOM 675 C CA . ARG A 1 85 ? -14.673 -0.521 2.143 1.00 97.62 85 ARG A CA 1
ATOM 676 C C . ARG A 1 85 ? -14.837 -1.688 3.116 1.00 97.62 85 ARG A C 1
ATOM 678 O O . ARG A 1 85 ? -15.848 -1.758 3.802 1.00 97.62 85 ARG A O 1
ATOM 685 N N . LYS A 1 86 ? -13.853 -2.592 3.168 1.00 97.31 86 LYS A N 1
ATOM 686 C CA . LYS A 1 86 ? -13.850 -3.770 4.056 1.00 97.31 86 LYS A CA 1
ATOM 687 C C . LYS A 1 86 ? -13.119 -3.518 5.384 1.00 97.31 86 LYS A C 1
ATOM 689 O O . LYS A 1 86 ? -13.389 -4.209 6.359 1.00 97.31 86 LYS A O 1
ATOM 694 N N . ASN A 1 87 ? -12.227 -2.527 5.438 1.00 97.75 87 ASN A N 1
ATOM 695 C CA . ASN A 1 87 ? -11.528 -2.116 6.657 1.00 97.75 87 ASN A CA 1
ATOM 696 C C . ASN A 1 87 ? -11.296 -0.592 6.655 1.00 97.75 87 ASN A C 1
ATOM 698 O O . ASN A 1 87 ? -10.264 -0.134 6.161 1.00 97.75 87 ASN A O 1
ATOM 702 N N . PRO A 1 88 ? -12.231 0.211 7.199 1.00 97.81 88 PRO A N 1
ATOM 703 C CA . PRO A 1 88 ? -12.128 1.674 7.187 1.00 97.81 88 PRO A CA 1
ATOM 704 C C . PRO A 1 88 ? -10.887 2.230 7.900 1.00 97.81 88 PRO A C 1
ATOM 706 O O . PRO A 1 88 ? -10.405 3.307 7.545 1.00 97.81 88 PRO A O 1
ATOM 709 N N . SER A 1 89 ? -10.354 1.484 8.872 1.00 96.62 89 SER A N 1
ATOM 710 C CA . SER A 1 89 ? -9.195 1.866 9.687 1.00 96.62 89 SER A CA 1
ATOM 711 C C . SER A 1 89 ? -7.850 1.499 9.053 1.00 96.62 89 SER A C 1
ATOM 713 O O . SER A 1 89 ? -6.808 1.781 9.642 1.00 96.62 89 SER A O 1
ATOM 715 N N . ILE A 1 90 ? -7.842 0.854 7.880 1.00 97.50 90 ILE A N 1
ATOM 716 C CA . ILE A 1 90 ? -6.600 0.401 7.256 1.00 97.50 90 ILE A CA 1
ATOM 717 C C . ILE A 1 90 ? -5.731 1.566 6.775 1.00 97.50 90 ILE A C 1
ATOM 719 O O . ILE A 1 90 ? -6.220 2.548 6.202 1.00 97.50 90 ILE A O 1
ATOM 723 N N . VAL A 1 91 ? -4.420 1.422 6.962 1.00 98.06 91 VAL A N 1
ATOM 724 C CA . VAL A 1 91 ? -3.416 2.342 6.426 1.00 98.06 91 VAL A CA 1
ATOM 725 C C . VAL A 1 91 ? -2.946 1.831 5.067 1.00 98.06 91 VAL A C 1
ATOM 727 O O . VAL A 1 91 ? -2.625 0.654 4.911 1.00 98.06 91 VAL A O 1
ATOM 730 N N . THR A 1 92 ? -2.889 2.713 4.071 1.00 98.31 92 THR A N 1
ATOM 731 C CA . THR A 1 92 ? -2.366 2.371 2.743 1.00 98.31 92 THR A CA 1
ATOM 732 C C . THR A 1 92 ? -1.081 3.119 2.453 1.00 98.31 92 THR A C 1
ATOM 734 O O . THR A 1 92 ? -1.019 4.326 2.676 1.00 98.31 92 THR A O 1
ATOM 737 N N . LEU A 1 93 ? -0.087 2.418 1.917 1.00 98.00 93 LEU A N 1
ATOM 738 C CA . LEU A 1 93 ? 1.214 2.975 1.553 1.00 98.00 93 LEU A CA 1
ATOM 739 C C . LEU A 1 93 ? 1.482 2.760 0.062 1.00 98.00 93 LEU A C 1
ATOM 741 O O . LEU A 1 93 ? 0.995 1.799 -0.533 1.00 98.00 93 LEU A O 1
ATOM 745 N N . LEU A 1 94 ? 2.281 3.645 -0.526 1.00 96.69 94 LEU A N 1
ATOM 746 C CA . LEU A 1 94 ? 2.789 3.509 -1.887 1.00 96.69 94 LEU A CA 1
ATOM 747 C C . LEU A 1 94 ? 4.207 2.937 -1.827 1.00 96.69 94 LEU A C 1
ATOM 749 O O . LEU A 1 94 ? 5.091 3.558 -1.240 1.00 96.69 94 LEU A O 1
ATOM 753 N N . SER A 1 95 ? 4.437 1.776 -2.437 1.00 95.56 95 SER A N 1
ATOM 754 C CA . SER A 1 95 ? 5.793 1.259 -2.626 1.00 95.56 95 SER A CA 1
ATOM 755 C C . SER A 1 95 ? 6.394 1.851 -3.892 1.00 95.56 95 SER A C 1
ATOM 757 O O . SER A 1 95 ? 5.784 1.815 -4.961 1.00 95.56 95 SER A O 1
ATOM 759 N N . VAL A 1 96 ? 7.596 2.400 -3.757 1.00 93.50 96 VAL A N 1
ATOM 760 C CA . VAL A 1 96 ? 8.373 2.957 -4.860 1.00 93.50 96 VAL A CA 1
ATOM 761 C C 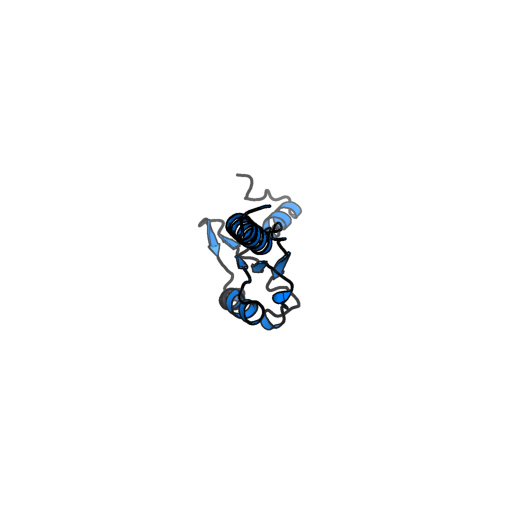. VAL A 1 96 ? 9.533 2.014 -5.138 1.00 93.50 96 VAL A C 1
ATOM 763 O O . VAL A 1 96 ? 10.299 1.716 -4.226 1.00 93.50 96 VAL A O 1
ATOM 766 N N . TRP A 1 97 ? 9.661 1.621 -6.405 1.00 84.12 97 TRP A N 1
ATOM 767 C CA . TRP A 1 97 ? 10.741 0.820 -6.974 1.00 84.12 97 TRP A CA 1
ATOM 768 C C . TRP A 1 97 ? 10.774 -0.653 -6.505 1.00 84.12 97 TRP A C 1
ATOM 770 O O . TRP A 1 97 ? 10.360 -0.979 -5.397 1.00 84.12 97 TRP A O 1
ATOM 780 N N . ASN A 1 98 ? 11.212 -1.569 -7.382 1.00 77.94 98 ASN A N 1
ATOM 781 C CA . ASN A 1 98 ? 11.053 -3.021 -7.189 1.00 77.94 98 ASN A CA 1
ATOM 782 C C . ASN A 1 98 ? 12.314 -3.875 -7.429 1.00 77.94 98 ASN A C 1
ATOM 784 O O . ASN A 1 98 ? 12.204 -5.097 -7.504 1.00 77.94 98 ASN A O 1
ATOM 788 N N . GLY A 1 99 ? 13.501 -3.289 -7.618 1.00 76.19 99 GLY A N 1
ATOM 789 C CA . GLY A 1 99 ? 14.723 -4.084 -7.825 1.00 76.19 99 GLY A CA 1
ATOM 790 C C . GLY A 1 99 ? 14.936 -4.656 -9.218 1.00 76.19 99 GLY A C 1
ATOM 791 O O . GLY A 1 99 ? 16.077 -4.947 -9.579 1.00 76.19 99 GLY A O 1
ATOM 792 N N . GLN A 1 100 ? 13.887 -4.821 -10.024 1.00 79.00 100 GLN A N 1
ATOM 793 C CA . GLN A 1 100 ? 13.970 -5.643 -11.233 1.00 79.00 100 GLN A CA 1
ATOM 794 C C . GLN A 1 100 ? 14.871 -5.040 -12.307 1.00 79.00 100 GLN A C 1
ATOM 796 O O . GLN A 1 100 ? 15.675 -5.760 -12.892 1.00 79.00 100 GLN A O 1
ATOM 801 N N . SER A 1 101 ? 14.781 -3.727 -12.543 1.00 75.50 101 SER A N 1
ATOM 802 C CA . SER A 1 101 ? 15.621 -3.056 -13.543 1.00 75.50 101 SER A CA 1
ATOM 803 C C . SER A 1 101 ? 17.109 -3.214 -13.220 1.00 75.50 101 SER A C 1
ATOM 805 O O . SER A 1 101 ? 17.894 -3.620 -14.072 1.00 75.50 101 SER A O 1
ATOM 807 N N . GLU A 1 102 ? 17.499 -2.984 -11.966 1.00 76.38 102 GLU A N 1
ATOM 808 C CA . GLU A 1 102 ? 18.897 -3.084 -11.530 1.00 76.38 102 GLU A CA 1
ATOM 809 C C . GLU A 1 102 ? 19.391 -4.526 -11.501 1.00 76.38 102 GLU A C 1
ATOM 811 O O . GLU A 1 102 ? 20.515 -4.795 -11.918 1.00 76.38 102 GLU A O 1
ATOM 816 N N . THR A 1 103 ? 18.530 -5.460 -11.094 1.00 79.62 103 THR A N 1
ATOM 817 C CA . THR A 1 103 ? 18.829 -6.894 -11.133 1.00 79.62 103 THR A CA 1
ATOM 818 C C . THR A 1 103 ? 19.067 -7.347 -12.575 1.00 79.62 103 THR A C 1
ATOM 820 O O . THR A 1 103 ? 20.054 -8.024 -12.852 1.00 79.62 103 THR A O 1
ATOM 823 N N . ALA A 1 104 ? 18.227 -6.913 -13.520 1.00 79.69 104 ALA A N 1
ATOM 824 C CA . ALA A 1 104 ? 18.402 -7.199 -14.941 1.00 79.69 104 ALA A CA 1
ATOM 825 C C . ALA A 1 104 ? 19.695 -6.583 -15.503 1.00 79.69 104 ALA A C 1
ATOM 827 O O . ALA A 1 104 ? 20.416 -7.253 -16.239 1.00 79.69 104 ALA A O 1
ATOM 828 N N . GLN A 1 105 ? 20.037 -5.342 -15.132 1.00 80.88 105 GLN A N 1
ATOM 829 C CA . GLN A 1 105 ? 21.323 -4.745 -15.519 1.00 80.88 105 GLN A CA 1
ATOM 830 C C . GLN A 1 105 ? 22.508 -5.536 -14.949 1.00 80.88 105 GLN A C 1
ATOM 832 O O . GLN A 1 105 ? 23.459 -5.805 -15.683 1.00 80.88 105 GLN A O 1
ATOM 837 N N . GLY A 1 106 ? 22.427 -5.964 -13.686 1.00 80.62 106 GLY A N 1
ATOM 838 C CA . GLY A 1 106 ? 23.448 -6.788 -13.041 1.00 80.62 106 GLY A CA 1
ATOM 839 C C . GLY A 1 106 ? 23.661 -8.129 -13.747 1.00 80.62 106 GLY A C 1
ATOM 840 O O . GLY A 1 106 ? 24.802 -8.495 -14.021 1.00 80.62 106 GLY A O 1
ATOM 841 N N . ILE A 1 107 ? 22.578 -8.819 -14.129 1.00 86.56 107 ILE A N 1
ATOM 842 C CA . ILE A 1 107 ? 22.635 -10.066 -14.918 1.00 86.56 107 ILE A CA 1
ATOM 843 C C . ILE A 1 107 ? 23.317 -9.835 -16.275 1.00 86.56 107 ILE A C 1
ATOM 845 O O . ILE A 1 107 ? 24.070 -10.682 -16.747 1.00 86.56 107 ILE A O 1
ATOM 849 N N . LEU A 1 108 ? 23.099 -8.672 -16.893 1.00 87.69 108 LEU A N 1
ATOM 850 C CA . LEU A 1 108 ? 23.721 -8.285 -18.162 1.00 87.69 108 LEU A CA 1
ATOM 851 C C . LEU A 1 108 ? 25.167 -7.769 -18.009 1.00 87.69 108 LEU A C 1
ATOM 853 O O . LEU A 1 108 ? 25.740 -7.277 -18.982 1.00 87.69 108 LEU A O 1
ATOM 857 N N . GLY A 1 109 ? 25.755 -7.830 -16.808 1.00 81.50 109 GLY A N 1
ATOM 858 C CA . GLY A 1 109 ? 27.102 -7.323 -16.525 1.00 81.50 109 GLY A CA 1
ATOM 859 C C . GLY A 1 109 ? 27.218 -5.795 -16.567 1.00 81.50 109 GLY A C 1
ATOM 860 O O . GLY A 1 109 ? 28.323 -5.252 -16.594 1.00 81.50 109 GLY A O 1
ATOM 861 N N . LYS A 1 110 ? 26.090 -5.077 -16.587 1.00 78.19 110 LYS A N 1
ATOM 862 C CA . LYS A 1 110 ? 26.040 -3.614 -16.589 1.00 78.19 110 LYS A CA 1
ATOM 863 C C . LYS A 1 110 ? 26.000 -3.102 -15.150 1.00 78.19 110 LYS A C 1
ATOM 865 O O . LYS A 1 110 ? 25.302 -3.641 -14.295 1.00 78.19 110 LYS A O 1
ATOM 870 N N . LYS A 1 111 ? 26.754 -2.036 -14.869 1.00 67.56 111 LYS A N 1
ATOM 871 C CA . LYS A 1 111 ? 26.793 -1.425 -13.534 1.00 67.56 111 LYS A CA 1
ATOM 872 C C . LYS A 1 111 ? 25.431 -0.786 -13.226 1.00 67.56 111 LYS A C 1
ATOM 874 O O . LYS A 1 111 ? 24.971 0.057 -13.993 1.00 67.56 111 LYS A O 1
ATOM 879 N N . GLY A 1 112 ? 24.801 -1.189 -12.121 1.00 60.09 112 GLY A N 1
ATOM 880 C CA . GLY A 1 112 ? 23.544 -0.603 -11.650 1.00 60.09 112 GLY A CA 1
ATOM 881 C C . GLY A 1 112 ? 23.698 0.895 -11.376 1.00 60.09 112 GLY A C 1
ATOM 882 O O . GLY A 1 112 ? 24.694 1.329 -10.796 1.00 60.09 112 GLY A O 1
ATOM 883 N N . SER A 1 113 ? 22.723 1.689 -11.814 1.00 63.16 113 SER A N 1
ATOM 884 C CA . SER A 1 113 ? 22.763 3.158 -11.796 1.00 63.16 113 SER A CA 1
ATOM 885 C C . SER A 1 113 ? 22.640 3.793 -10.406 1.00 63.16 113 SER A C 1
ATOM 887 O O . SER A 1 113 ? 22.767 5.007 -10.305 1.00 63.16 113 SER A O 1
ATOM 889 N N . PHE A 1 114 ? 22.406 3.006 -9.351 1.00 56.50 114 PHE A N 1
ATOM 890 C CA . PHE A 1 114 ? 22.142 3.517 -8.001 1.00 56.50 114 PHE A CA 1
ATOM 891 C C . PHE A 1 114 ? 23.384 3.600 -7.090 1.00 56.50 114 PHE A C 1
ATOM 893 O O . PHE A 1 114 ? 23.332 4.213 -6.033 1.00 56.50 114 PHE A O 1
ATOM 900 N N . LEU A 1 115 ? 24.531 3.035 -7.492 1.00 44.41 115 LEU A N 1
ATOM 901 C CA . LEU A 1 115 ? 25.789 3.143 -6.728 1.00 44.41 115 LEU A CA 1
ATOM 902 C C . LEU A 1 115 ? 26.614 4.383 -7.112 1.00 44.41 115 LEU A C 1
ATOM 904 O O . LEU A 1 115 ? 27.833 4.281 -7.287 1.00 44.41 115 LEU A O 1
ATOM 908 N N . ARG A 1 116 ? 25.971 5.537 -7.297 1.00 40.75 116 ARG A N 1
ATOM 909 C CA . ARG A 1 116 ? 26.674 6.796 -7.562 1.00 40.75 116 ARG A CA 1
ATOM 910 C C . ARG A 1 116 ? 26.266 7.889 -6.597 1.00 40.75 116 ARG A C 1
ATOM 912 O O . ARG A 1 116 ? 25.046 8.059 -6.410 1.00 40.75 116 ARG A O 1
#

Radius of gyration: 24.4 Å; chains: 1; bounding box: 43×27×78 Å

pLDDT: mean 86.11, std 13.09, range [40.75, 98.31]